Protein AF-A8U0A8-F1 (afdb_monomer)

Solvent-accessible surface area (backbone atoms only — not comparable to full-atom values): 6938 Å² total; per-residue (Å²): 118,76,73,64,64,56,64,77,67,72,63,79,86,64,68,59,62,56,52,52,51,50,52,55,51,50,50,52,53,52,53,48,51,53,50,51,55,48,51,56,51,46,62,73,70,44,52,88,91,55,36,72,62,52,47,51,54,56,51,48,49,53,53,46,56,54,45,66,60,55,67,54,43,60,64,49,25,73,74,62,34,65,68,55,39,54,52,51,51,51,59,64,47,47,61,58,54,51,51,49,56,49,47,48,69,76,54,60,78,74,77,78,76,78,72,82,129

Mean predicted aligned error: 10.79 Å

Structure (mmCIF, N/CA/C/O backbone):
data_AF-A8U0A8-F1
#
_entry.id   AF-A8U0A8-F1
#
loop_
_atom_site.group_PDB
_atom_site.id
_atom_site.type_symbol
_atom_site.label_atom_id
_atom_site.label_alt_id
_atom_site.label_comp_id
_atom_site.label_asym_id
_atom_site.label_entity_id
_atom_site.label_seq_id
_atom_site.pdbx_PDB_ins_code
_atom_site.Cartn_x
_atom_site.Cartn_y
_atom_site.Cartn_z
_atom_site.occupancy
_atom_site.B_iso_or_equiv
_atom_site.auth_seq_id
_atom_site.auth_comp_id
_atom_site.auth_asym_id
_atom_site.auth_atom_id
_atom_site.pdbx_PDB_model_num
ATOM 1 N N . MET A 1 1 ? 33.345 18.691 -24.329 1.00 50.19 1 MET A N 1
ATOM 2 C CA . MET A 1 1 ? 34.003 17.417 -23.956 1.00 50.19 1 MET A CA 1
ATOM 3 C C . MET A 1 1 ? 33.052 16.423 -23.268 1.00 50.19 1 MET A C 1
ATOM 5 O O . MET A 1 1 ? 32.983 15.300 -23.737 1.00 50.19 1 MET A O 1
ATOM 9 N N . ALA A 1 2 ? 32.236 16.800 -22.268 1.00 53.62 2 ALA A N 1
ATOM 10 C CA . ALA A 1 2 ? 31.318 15.864 -21.578 1.00 53.62 2 ALA A CA 1
ATOM 11 C C . ALA A 1 2 ? 30.180 15.259 -22.443 1.00 53.62 2 ALA A C 1
ATOM 13 O O . ALA A 1 2 ? 29.801 14.108 -22.251 1.00 53.62 2 ALA A O 1
ATOM 14 N N . LYS A 1 3 ? 29.667 15.990 -23.446 1.00 54.25 3 LYS A N 1
ATOM 15 C CA . LYS A 1 3 ? 28.593 15.496 -24.336 1.00 54.25 3 LYS A CA 1
ATOM 16 C C . LYS A 1 3 ? 29.026 14.357 -25.274 1.00 54.25 3 LYS A C 1
ATOM 18 O O . LYS A 1 3 ? 28.195 13.547 -25.664 1.00 54.25 3 LYS A O 1
ATOM 23 N N . ALA A 1 4 ? 30.315 14.267 -25.610 1.00 54.59 4 ALA A N 1
ATOM 24 C CA . ALA A 1 4 ? 30.827 13.233 -26.513 1.00 54.59 4 ALA A CA 1
ATOM 25 C C . ALA A 1 4 ? 30.944 11.861 -25.823 1.00 54.59 4 ALA A C 1
ATOM 27 O O . ALA A 1 4 ? 30.737 10.833 -26.464 1.00 54.59 4 ALA A O 1
ATOM 28 N N . TYR A 1 5 ? 31.192 11.840 -24.509 1.00 57.00 5 TYR A N 1
ATOM 29 C CA . TYR A 1 5 ? 31.341 10.601 -23.737 1.00 57.00 5 TYR A CA 1
ATOM 30 C C . TYR A 1 5 ? 30.007 9.858 -23.552 1.00 57.00 5 TYR A C 1
ATOM 32 O O . TYR A 1 5 ? 29.956 8.636 -23.645 1.00 57.00 5 TYR A O 1
ATOM 40 N N . LEU A 1 6 ? 28.908 10.603 -23.394 1.00 56.47 6 LEU A N 1
ATOM 41 C CA . LEU A 1 6 ? 27.553 10.054 -23.244 1.00 56.47 6 LEU A CA 1
ATOM 42 C C . LEU A 1 6 ? 27.000 9.433 -24.539 1.00 56.47 6 LEU A C 1
ATOM 44 O O . LEU A 1 6 ? 26.166 8.536 -24.485 1.00 56.47 6 LEU A O 1
ATOM 48 N N . SER A 1 7 ? 27.497 9.858 -25.706 1.00 53.59 7 SER A N 1
ATOM 49 C CA . SER A 1 7 ? 27.056 9.331 -27.008 1.00 53.59 7 SER A CA 1
ATOM 50 C C . SER A 1 7 ? 27.633 7.952 -27.354 1.00 53.59 7 SER A C 1
ATOM 52 O O . SER A 1 7 ? 27.040 7.213 -28.133 1.00 53.59 7 SER A O 1
ATOM 54 N N . ARG A 1 8 ? 28.765 7.568 -26.744 1.00 60.41 8 ARG A N 1
ATOM 55 C CA . ARG A 1 8 ? 29.425 6.269 -26.972 1.00 60.41 8 ARG A CA 1
ATOM 56 C C . ARG A 1 8 ? 28.797 5.123 -26.170 1.00 60.41 8 ARG A C 1
ATOM 58 O O . ARG A 1 8 ? 29.079 3.965 -26.450 1.00 60.41 8 ARG A O 1
ATOM 65 N N . PHE A 1 9 ? 27.926 5.457 -25.217 1.00 61.97 9 PHE A N 1
ATOM 66 C CA . PHE A 1 9 ? 27.193 4.519 -24.364 1.00 61.97 9 PHE A CA 1
ATOM 67 C C . PHE A 1 9 ? 25.742 4.272 -24.814 1.00 61.97 9 PHE A C 1
ATOM 69 O O . PHE A 1 9 ? 24.980 3.650 -24.082 1.00 61.97 9 PHE A O 1
ATOM 76 N N . GLY A 1 10 ? 25.345 4.743 -26.005 1.00 50.34 10 GLY A N 1
ATOM 77 C CA . GLY A 1 10 ? 24.090 4.329 -26.643 1.00 50.34 10 GLY A CA 1
ATOM 78 C C . GLY A 1 10 ? 22.808 4.606 -25.846 1.00 50.34 10 GLY A C 1
ATOM 79 O O . GLY A 1 10 ? 21.836 3.879 -26.023 1.00 50.34 10 GLY A O 1
ATOM 80 N N . LEU A 1 11 ? 22.770 5.627 -24.978 1.00 54.59 11 LEU A N 1
ATOM 81 C CA . LEU A 1 11 ? 21.531 5.995 -24.288 1.00 54.59 11 LEU A CA 1
ATOM 82 C C . LEU A 1 11 ? 20.597 6.785 -25.227 1.00 54.59 11 LEU A C 1
ATOM 84 O O . LEU A 1 11 ? 20.976 7.872 -25.673 1.00 54.59 11 LEU A O 1
ATOM 88 N N . PRO A 1 12 ? 19.357 6.323 -25.482 1.00 49.09 12 PRO A N 1
A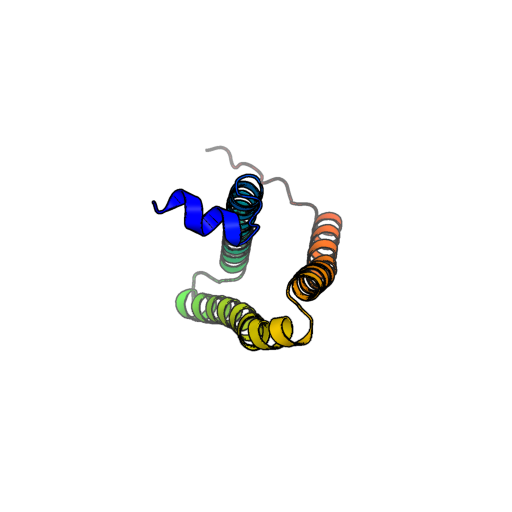TOM 89 C CA . PRO A 1 12 ? 18.312 7.177 -26.038 1.00 49.09 12 PRO A CA 1
ATOM 90 C C . PRO A 1 12 ? 17.999 8.284 -25.015 1.00 49.09 12 PRO A C 1
ATOM 92 O O . PRO A 1 12 ? 17.452 8.035 -23.941 1.00 49.09 12 PRO A O 1
ATOM 95 N N . SER A 1 13 ? 18.456 9.503 -25.312 1.00 62.59 13 SER A N 1
ATOM 96 C CA . SER A 1 13 ? 18.736 10.554 -24.322 1.00 62.59 13 SER A CA 1
ATOM 97 C C . SER A 1 13 ? 17.555 11.476 -23.962 1.00 62.59 13 SER A C 1
ATOM 99 O O . SER A 1 13 ? 17.759 12.427 -23.212 1.00 62.59 13 SER A O 1
ATOM 101 N N . ASP A 1 14 ? 16.332 11.244 -24.434 1.00 57.59 14 ASP A N 1
ATOM 102 C CA . ASP A 1 14 ? 15.224 12.204 -24.275 1.00 57.59 14 ASP A CA 1
ATOM 103 C C . ASP A 1 14 ? 13.911 11.592 -23.748 1.00 57.59 14 ASP A C 1
ATOM 105 O O . ASP A 1 14 ? 13.329 12.118 -22.799 1.00 57.59 14 ASP A O 1
ATOM 109 N N . LYS A 1 15 ? 13.458 10.450 -24.278 1.00 55.31 15 LYS A N 1
ATOM 110 C CA . LYS A 1 15 ? 12.142 9.870 -23.915 1.00 55.31 15 LYS A CA 1
ATOM 111 C C . LYS A 1 15 ? 12.104 9.210 -22.531 1.00 55.31 15 LYS A C 1
ATOM 113 O O . LYS A 1 15 ? 11.077 9.238 -21.854 1.00 55.31 15 LYS A O 1
ATOM 118 N N . SER A 1 16 ? 13.225 8.646 -22.091 1.00 64.88 16 SER A N 1
ATOM 119 C CA . SER A 1 16 ? 13.319 7.849 -20.859 1.00 64.88 16 SER A CA 1
ATOM 120 C C . SER A 1 16 ? 13.139 8.693 -19.592 1.00 64.88 16 SER A C 1
ATOM 122 O O . SER A 1 16 ? 12.522 8.245 -18.632 1.00 64.88 16 SER A O 1
ATOM 124 N N . HIS A 1 17 ? 13.615 9.941 -19.596 1.00 73.31 17 HIS A N 1
ATOM 125 C CA . HIS A 1 17 ? 13.516 10.832 -18.436 1.00 73.31 17 HIS A CA 1
ATOM 126 C C . HIS A 1 17 ? 12.076 11.296 -18.194 1.00 73.31 17 HIS A C 1
ATOM 128 O O . HIS A 1 17 ? 11.613 11.284 -17.056 1.00 73.31 17 HIS A O 1
ATOM 134 N N . GLY A 1 18 ? 11.347 11.643 -19.261 1.00 84.88 18 GLY A N 1
ATOM 135 C CA . GLY A 1 18 ? 9.938 12.033 -19.162 1.00 84.88 18 GLY A CA 1
ATOM 136 C C . GLY A 1 18 ? 9.057 10.897 -18.639 1.00 84.88 18 GLY A C 1
ATOM 137 O O . GLY A 1 18 ? 8.246 11.114 -17.742 1.00 84.88 18 GLY A O 1
ATOM 138 N N . MET A 1 19 ? 9.274 9.673 -19.129 1.00 83.88 19 MET A N 1
ATOM 139 C CA . MET A 1 19 ? 8.548 8.492 -18.651 1.00 83.88 19 MET A CA 1
ATOM 140 C C . MET A 1 19 ? 8.818 8.204 -17.172 1.00 83.88 19 MET A C 1
ATOM 142 O O . MET A 1 19 ? 7.878 7.955 -16.429 1.00 83.88 19 MET A O 1
ATOM 146 N N . LEU A 1 20 ? 10.071 8.297 -16.716 1.00 84.88 20 LEU A N 1
ATOM 147 C CA . LEU A 1 20 ? 10.404 8.112 -15.300 1.00 84.88 20 LEU A CA 1
ATOM 148 C C . LEU A 1 20 ? 9.750 9.173 -14.405 1.00 84.88 20 LEU A C 1
ATOM 150 O O . LEU A 1 20 ? 9.209 8.829 -13.356 1.00 84.88 20 LEU A O 1
ATOM 154 N N . ILE A 1 21 ? 9.755 10.444 -14.828 1.00 90.31 21 ILE A N 1
ATOM 155 C CA . ILE A 1 21 ? 9.103 11.539 -14.092 1.00 90.31 21 ILE A CA 1
ATOM 156 C C . ILE A 1 21 ? 7.606 11.269 -13.946 1.00 90.31 21 ILE A C 1
ATOM 158 O O . ILE A 1 21 ? 7.073 11.374 -12.843 1.00 90.31 21 ILE A O 1
ATOM 162 N N . VAL A 1 22 ? 6.932 10.899 -15.038 1.00 92.25 22 VAL A N 1
ATOM 163 C CA . VAL A 1 22 ? 5.497 10.593 -15.011 1.00 92.25 22 VAL A CA 1
ATOM 164 C C . VAL A 1 22 ? 5.221 9.387 -14.120 1.00 92.25 22 VAL A C 1
ATOM 166 O O . VAL A 1 22 ? 4.347 9.473 -13.264 1.00 92.25 22 VAL A O 1
ATOM 169 N N . THR A 1 23 ? 5.983 8.299 -14.251 1.00 90.06 23 THR A N 1
ATOM 170 C CA . THR A 1 23 ? 5.810 7.095 -13.424 1.00 90.06 23 THR A CA 1
ATOM 171 C C . THR A 1 23 ? 5.957 7.406 -11.937 1.00 90.06 23 THR A C 1
ATOM 173 O O . THR A 1 23 ? 5.085 7.051 -11.150 1.00 90.06 23 THR A O 1
ATOM 176 N N . ILE A 1 24 ? 7.014 8.122 -11.541 1.00 89.75 24 ILE A N 1
ATOM 177 C CA . ILE A 1 24 ? 7.233 8.509 -10.140 1.00 89.75 24 ILE A CA 1
ATOM 178 C C . ILE A 1 24 ? 6.140 9.475 -9.665 1.00 89.75 24 ILE A C 1
ATOM 180 O O . ILE A 1 24 ? 5.676 9.371 -8.530 1.00 89.75 24 ILE A O 1
ATOM 184 N N . GLY A 1 25 ? 5.711 10.409 -10.517 1.00 95.19 25 GLY A N 1
ATOM 185 C CA . GLY A 1 25 ? 4.623 11.333 -10.208 1.00 95.19 25 GLY A CA 1
ATOM 186 C C . GLY A 1 25 ? 3.306 10.605 -9.940 1.00 95.19 25 GLY A C 1
ATOM 187 O O . GLY A 1 25 ? 2.652 10.869 -8.932 1.00 95.19 25 GLY A O 1
ATOM 188 N N . VAL A 1 26 ? 2.952 9.647 -10.801 1.00 94.94 26 VAL A N 1
ATOM 189 C CA . VAL A 1 26 ? 1.765 8.799 -10.639 1.00 94.94 26 VAL A CA 1
ATOM 190 C C . VAL A 1 26 ? 1.872 7.964 -9.366 1.00 94.94 26 VAL A C 1
ATOM 192 O O . VAL A 1 26 ? 0.932 7.979 -8.582 1.00 94.94 26 VAL A O 1
ATOM 195 N N . GLU A 1 27 ? 3.012 7.318 -9.113 1.00 91.44 27 GLU A N 1
ATOM 196 C CA . GLU A 1 27 ? 3.246 6.501 -7.912 1.00 91.44 27 GLU A CA 1
ATOM 197 C C . GLU A 1 27 ? 3.079 7.307 -6.613 1.00 91.44 27 GLU A C 1
ATOM 199 O O . GLU A 1 27 ? 2.441 6.857 -5.663 1.00 91.44 27 GLU A O 1
ATOM 204 N N . ASN A 1 28 ? 3.603 8.536 -6.558 1.00 95.38 28 ASN A N 1
ATOM 205 C CA . ASN A 1 28 ? 3.434 9.393 -5.381 1.00 95.38 28 ASN A CA 1
ATOM 206 C C . ASN A 1 28 ? 1.983 9.865 -5.219 1.00 95.38 28 ASN A C 1
ATOM 208 O O . ASN A 1 28 ? 1.477 9.923 -4.097 1.00 95.38 28 ASN A O 1
ATOM 212 N N . ALA A 1 29 ? 1.300 10.181 -6.322 1.00 96.56 29 ALA A N 1
ATOM 213 C CA . ALA A 1 29 ? -0.099 10.591 -6.288 1.00 96.56 29 ALA A CA 1
ATOM 214 C C . ALA A 1 29 ? -1.015 9.447 -5.818 1.00 96.56 29 ALA A C 1
ATOM 216 O O . ALA A 1 29 ? -1.836 9.640 -4.918 1.00 96.56 29 ALA A O 1
ATOM 217 N N . THR A 1 30 ? -0.861 8.246 -6.379 1.00 93.00 30 THR A N 1
ATOM 218 C CA . THR A 1 30 ? -1.632 7.056 -5.986 1.00 93.00 30 THR A CA 1
ATOM 219 C C . THR A 1 30 ? -1.264 6.584 -4.582 1.00 93.00 30 THR A C 1
ATOM 221 O O . THR A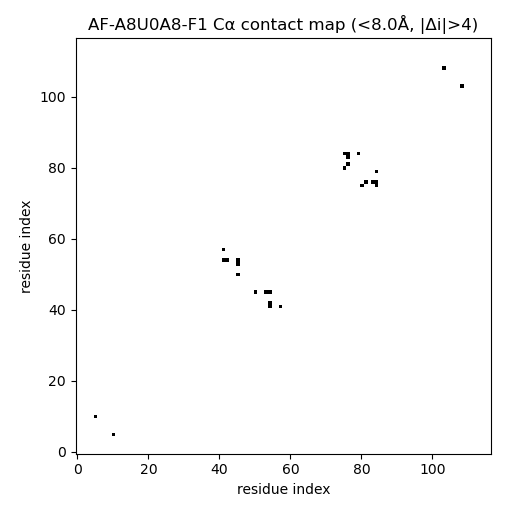 1 30 ? -2.162 6.282 -3.795 1.00 93.00 30 THR A O 1
ATOM 224 N N . GLY A 1 31 ? 0.020 6.606 -4.216 1.00 91.31 31 GLY A N 1
ATOM 225 C CA . GLY A 1 31 ? 0.490 6.299 -2.864 1.00 91.31 31 GLY A CA 1
ATOM 226 C C . GLY A 1 31 ? -0.067 7.259 -1.807 1.00 91.31 31 GLY A C 1
ATOM 227 O O . GLY A 1 31 ? -0.489 6.830 -0.726 1.00 91.31 31 GLY A O 1
ATOM 228 N N . GLY A 1 32 ? -0.147 8.554 -2.131 1.00 91.94 32 GLY A N 1
ATOM 229 C CA . GLY A 1 32 ? -0.794 9.566 -1.297 1.00 91.94 32 GLY A CA 1
ATOM 230 C C . GLY A 1 32 ? -2.297 9.323 -1.143 1.00 91.94 32 GLY A C 1
ATOM 231 O O . GLY A 1 32 ? -2.801 9.294 -0.019 1.00 91.94 32 GLY A O 1
ATOM 232 N N . MET A 1 33 ? -3.008 9.066 -2.248 1.00 93.12 33 MET A N 1
ATOM 233 C CA . MET A 1 33 ? -4.441 8.736 -2.227 1.00 93.12 33 MET A CA 1
ATOM 234 C C . MET A 1 33 ? -4.741 7.484 -1.394 1.00 93.12 33 MET A C 1
ATOM 236 O O . MET A 1 33 ? -5.665 7.502 -0.582 1.00 93.12 33 MET A O 1
ATOM 240 N N . GLY A 1 34 ? -3.943 6.421 -1.538 1.00 90.69 34 GLY A N 1
ATOM 241 C CA . GLY A 1 34 ? -4.092 5.196 -0.750 1.00 90.69 34 GLY A CA 1
ATOM 242 C C . GLY A 1 34 ? -3.913 5.443 0.749 1.00 90.69 34 GLY A C 1
ATOM 243 O O . GLY A 1 34 ? -4.708 4.968 1.559 1.00 90.69 34 GLY A O 1
ATOM 244 N N . THR A 1 35 ? -2.924 6.260 1.118 1.00 90.12 35 THR A N 1
ATOM 245 C CA . THR A 1 35 ? -2.686 6.652 2.515 1.00 90.12 35 THR A CA 1
ATOM 246 C C . THR A 1 35 ? -3.855 7.464 3.076 1.00 90.12 35 THR A C 1
ATOM 248 O O . THR A 1 35 ? -4.338 7.168 4.167 1.00 90.12 35 THR A O 1
ATOM 251 N N . ALA A 1 36 ? -4.362 8.447 2.327 1.00 91.38 36 ALA A N 1
ATOM 252 C CA . ALA A 1 36 ? -5.499 9.265 2.746 1.00 91.38 36 ALA A CA 1
ATOM 253 C C . ALA A 1 36 ? -6.782 8.433 2.926 1.00 91.38 36 ALA A C 1
ATOM 255 O O . ALA A 1 36 ? -7.463 8.559 3.945 1.00 91.38 36 ALA A O 1
ATOM 256 N N . ALA A 1 37 ? -7.084 7.542 1.976 1.00 89.12 37 ALA A N 1
ATOM 257 C CA . ALA A 1 37 ? -8.223 6.630 2.065 1.00 89.12 37 ALA A CA 1
ATOM 258 C C . ALA A 1 37 ? -8.115 5.702 3.286 1.00 89.12 37 ALA A C 1
ATOM 260 O O . ALA A 1 37 ? -9.100 5.483 3.993 1.00 89.12 37 ALA A O 1
ATOM 261 N N . PHE A 1 38 ? -6.911 5.201 3.571 1.00 85.88 38 PHE A N 1
ATOM 262 C CA . PHE A 1 38 ? -6.666 4.359 4.734 1.00 85.88 38 PHE A CA 1
ATOM 263 C C . PHE A 1 38 ? -6.828 5.126 6.051 1.00 85.88 38 PHE A C 1
ATOM 265 O O . PHE A 1 38 ? -7.521 4.648 6.944 1.00 85.88 38 PHE A O 1
ATOM 272 N N . ILE A 1 39 ? -6.275 6.338 6.168 1.00 86.50 39 ILE A N 1
ATOM 273 C CA . ILE A 1 39 ? -6.460 7.186 7.358 1.00 86.50 39 ILE A CA 1
ATOM 274 C C . ILE A 1 39 ? -7.948 7.486 7.579 1.00 86.50 39 ILE A C 1
ATOM 276 O O . ILE A 1 39 ? -8.430 7.365 8.702 1.00 86.50 39 ILE A O 1
ATOM 280 N N . ALA A 1 40 ? -8.705 7.805 6.525 1.00 87.44 40 ALA A N 1
ATOM 28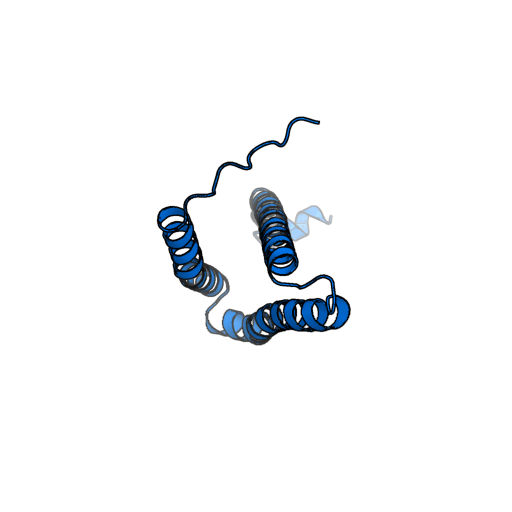1 C CA . ALA A 1 40 ? -10.151 8.010 6.626 1.00 87.44 40 ALA A CA 1
ATOM 282 C C . ALA A 1 40 ? -10.889 6.749 7.119 1.00 87.44 40 ALA A C 1
ATOM 284 O O . ALA A 1 40 ? -11.806 6.842 7.938 1.00 87.44 40 ALA A O 1
ATOM 285 N N . TYR A 1 41 ? -10.466 5.566 6.664 1.00 84.69 41 TYR A N 1
ATOM 286 C CA . TYR A 1 41 ? -10.982 4.286 7.149 1.00 84.69 41 TYR A CA 1
ATOM 287 C C . TYR A 1 41 ? -10.642 4.044 8.627 1.00 84.69 41 TYR A C 1
ATOM 289 O O . TYR A 1 41 ?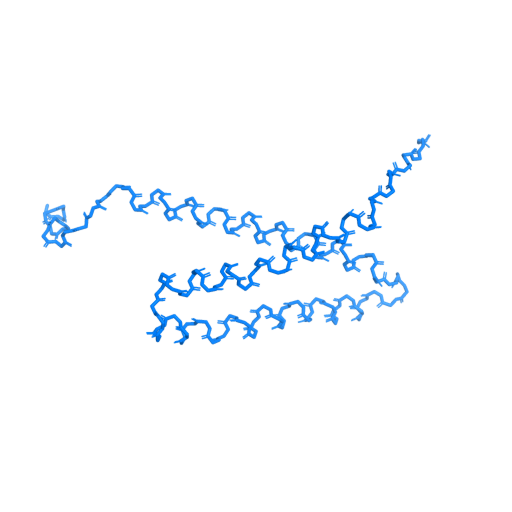 -11.522 3.658 9.398 1.00 84.69 41 TYR A O 1
ATOM 297 N N . LEU A 1 42 ? -9.407 4.338 9.050 1.00 83.44 42 LEU A N 1
ATOM 298 C CA . LEU A 1 42 ? -8.995 4.238 10.451 1.00 83.44 42 LEU A CA 1
ATOM 299 C C . LEU A 1 42 ? -9.803 5.167 11.352 1.00 83.44 42 LEU A C 1
ATOM 301 O O . LEU A 1 42 ? -10.316 4.711 12.370 1.00 83.44 42 LEU A O 1
ATOM 305 N N . SER A 1 43 ? -9.984 6.428 10.951 1.00 82.62 43 SER A N 1
ATOM 306 C CA . SER A 1 43 ? -10.790 7.407 11.689 1.00 82.62 43 SER A CA 1
ATOM 307 C C . SER A 1 43 ? -12.220 6.921 11.930 1.00 82.62 43 SER A C 1
ATOM 309 O O . SER A 1 43 ? -12.811 7.232 12.960 1.00 82.62 43 SER A O 1
ATOM 311 N N . ARG A 1 44 ? -12.776 6.128 11.004 1.00 79.94 44 ARG A N 1
ATOM 312 C CA . ARG A 1 44 ? -14.107 5.525 11.147 1.00 79.94 44 ARG A CA 1
ATOM 313 C C . ARG A 1 44 ? -14.132 4.327 12.107 1.00 79.94 44 ARG A C 1
ATOM 315 O O . ARG A 1 44 ? -15.185 4.034 12.667 1.00 79.94 44 ARG A O 1
ATOM 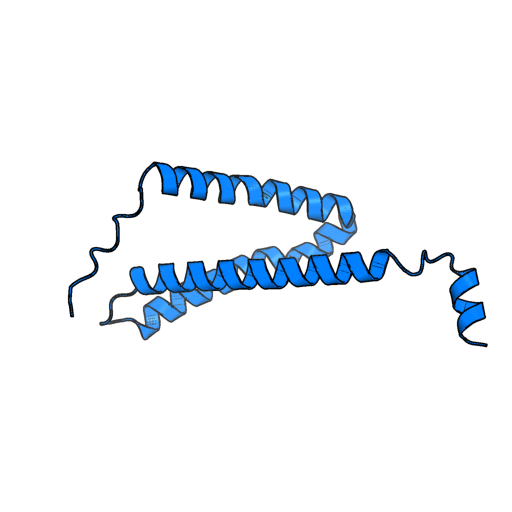322 N N . LEU A 1 45 ? -13.012 3.627 12.277 1.00 76.88 45 LEU A N 1
ATOM 323 C CA . LEU A 1 45 ? -12.880 2.449 13.143 1.00 76.88 45 LEU A CA 1
ATOM 324 C C . LEU A 1 45 ? -12.453 2.786 14.576 1.00 76.88 45 LEU A C 1
ATOM 326 O O . LEU A 1 45 ? -12.762 2.030 15.495 1.00 76.88 45 LEU A O 1
ATOM 330 N N . THR A 1 46 ? -11.733 3.888 14.783 1.00 77.12 46 THR A N 1
ATOM 331 C CA . THR A 1 46 ? -11.254 4.285 16.110 1.00 77.12 46 THR A CA 1
ATOM 332 C C . THR A 1 46 ? -12.355 4.945 16.934 1.00 77.12 46 THR A C 1
ATOM 334 O O . THR A 1 46 ? -12.950 5.934 16.512 1.00 77.12 46 THR A O 1
ATOM 337 N N . ASN A 1 47 ? -12.591 4.439 18.147 1.00 68.25 47 ASN A N 1
ATOM 338 C CA . ASN A 1 47 ? -13.497 5.069 19.108 1.00 68.25 47 ASN A CA 1
ATOM 339 C C . ASN A 1 47 ? -12.769 6.205 19.842 1.00 68.25 47 ASN A C 1
ATOM 341 O O . ASN A 1 47 ? -11.681 5.982 20.375 1.00 68.25 47 ASN A O 1
ATOM 345 N N . VAL A 1 48 ? -13.398 7.388 19.913 1.00 61.31 48 VAL A N 1
ATOM 346 C CA . VAL A 1 48 ? -12.872 8.634 20.511 1.00 61.31 48 VAL A CA 1
ATOM 347 C C . VAL A 1 48 ? -12.308 8.428 21.933 1.00 61.31 48 VAL A C 1
ATOM 349 O O . VAL A 1 48 ? -11.364 9.110 22.320 1.00 61.31 48 VAL A O 1
ATOM 352 N N . ALA A 1 49 ? -12.817 7.438 22.678 1.00 62.69 49 ALA A N 1
ATOM 353 C CA . ALA A 1 49 ? -12.407 7.130 24.052 1.00 62.69 49 ALA A CA 1
ATOM 354 C C . ALA A 1 49 ? -11.044 6.407 24.210 1.00 62.69 49 ALA A C 1
ATOM 356 O O . ALA A 1 49 ? -10.428 6.533 25.263 1.00 62.69 49 ALA A O 1
ATOM 357 N N . PHE A 1 50 ? -10.550 5.673 23.198 1.00 63.38 50 PHE A N 1
ATOM 358 C CA . PHE A 1 50 ? -9.264 4.930 23.236 1.00 63.38 50 PHE A CA 1
ATOM 359 C C . PHE A 1 50 ? -8.411 5.157 21.970 1.00 63.38 50 PHE A C 1
ATOM 361 O O . PHE A 1 50 ? -7.632 4.298 21.543 1.00 63.38 50 PHE A O 1
ATOM 368 N N . THR A 1 51 ? -8.569 6.324 21.346 1.00 65.19 51 THR A N 1
ATOM 369 C CA . THR A 1 51 ? -8.016 6.668 20.024 1.00 65.19 51 THR A CA 1
ATOM 370 C C . THR A 1 51 ? -6.513 6.499 19.910 1.00 65.19 51 THR A C 1
ATOM 372 O O . THR A 1 51 ? -6.050 5.994 18.892 1.00 65.19 51 THR A O 1
ATOM 375 N N . ALA A 1 52 ? -5.749 6.878 20.935 1.00 72.31 52 ALA A N 1
ATOM 376 C CA . ALA A 1 52 ? -4.291 6.876 20.867 1.00 72.31 52 ALA A CA 1
ATOM 377 C C . ALA A 1 52 ? -3.716 5.472 20.604 1.00 72.31 52 ALA A C 1
ATOM 379 O O . ALA A 1 52 ? -2.929 5.285 19.679 1.00 72.31 52 ALA A O 1
ATOM 380 N N . THR A 1 53 ? -4.145 4.464 21.367 1.00 82.94 53 THR A N 1
ATOM 381 C CA . THR A 1 53 ? -3.621 3.096 21.241 1.00 82.94 53 THR A CA 1
ATOM 382 C C . THR A 1 53 ? -4.177 2.383 20.009 1.00 82.94 53 THR A C 1
ATOM 384 O O . THR A 1 53 ? -3.431 1.711 19.302 1.00 82.94 53 THR A O 1
ATOM 387 N N . GLN A 1 54 ? -5.472 2.547 19.711 1.00 80.38 54 GLN A N 1
ATOM 388 C CA . GLN A 1 54 ? -6.098 1.899 18.552 1.00 80.38 54 GLN A CA 1
ATOM 389 C C . GLN A 1 54 ? -5.558 2.450 17.231 1.00 80.38 54 GLN A C 1
ATOM 391 O O . GLN A 1 54 ? -5.219 1.677 16.337 1.00 80.38 54 GLN A O 1
ATOM 396 N N . TYR A 1 55 ? -5.413 3.772 17.118 1.00 82.25 55 TYR A N 1
ATOM 397 C CA . TYR A 1 55 ? -4.823 4.386 15.933 1.00 82.25 55 TYR A CA 1
ATOM 398 C C . TYR A 1 55 ? -3.352 3.983 15.767 1.00 82.25 55 TYR A C 1
ATOM 400 O O . TYR A 1 55 ? -2.936 3.645 14.661 1.00 82.25 55 TYR A O 1
ATOM 408 N N . ALA A 1 56 ? -2.578 3.938 16.860 1.00 84.94 56 ALA A N 1
ATOM 409 C CA . ALA A 1 56 ? -1.186 3.489 16.828 1.00 84.94 56 ALA A CA 1
ATOM 410 C C . ALA A 1 56 ? -1.048 2.034 16.354 1.00 84.94 56 ALA A C 1
ATOM 412 O O . ALA A 1 56 ? -0.202 1.757 15.505 1.00 84.94 56 ALA A O 1
ATOM 413 N N . LEU A 1 57 ? -1.888 1.114 16.842 1.00 87.50 57 LEU A N 1
ATOM 414 C CA . LEU A 1 57 ? -1.892 -0.286 16.398 1.00 87.50 57 LEU A CA 1
ATOM 415 C C . LEU A 1 57 ? -2.270 -0.418 14.918 1.00 87.50 57 LEU A C 1
ATOM 417 O O . LEU A 1 57 ? -1.582 -1.104 14.163 1.00 87.50 57 LEU A O 1
ATOM 421 N N . LEU A 1 58 ? -3.328 0.269 14.486 1.00 86.00 58 LEU A N 1
ATOM 422 C CA . LEU A 1 58 ? -3.810 0.203 13.106 1.00 86.00 58 LEU A CA 1
ATOM 423 C C . LEU A 1 58 ? -2.830 0.849 12.111 1.00 86.00 58 LEU A C 1
ATOM 425 O O . LEU A 1 58 ? -2.591 0.307 11.032 1.00 86.00 58 LEU A O 1
ATOM 429 N N . SER A 1 59 ? -2.212 1.969 12.488 1.00 86.38 59 SER A N 1
ATOM 430 C CA . SER A 1 59 ? -1.151 2.621 11.711 1.00 86.38 59 SER A CA 1
ATOM 431 C C . SER A 1 59 ? 0.116 1.760 11.657 1.00 86.38 59 SER A C 1
ATOM 433 O O . SER A 1 59 ? 0.700 1.574 10.588 1.00 86.38 59 SER A O 1
ATOM 435 N N . SER A 1 60 ? 0.497 1.132 12.777 1.00 89.56 60 SER A N 1
ATOM 436 C CA . SER A 1 60 ? 1.624 0.188 12.806 1.00 89.56 60 SER A CA 1
ATOM 437 C C . SER A 1 60 ? 1.386 -0.997 11.872 1.00 89.56 60 SER A C 1
ATOM 439 O O . SER A 1 60 ? 2.307 -1.419 11.178 1.00 89.56 60 SER A O 1
ATOM 441 N N . PHE A 1 61 ? 0.151 -1.499 11.791 1.00 89.56 61 PHE A N 1
ATOM 442 C CA . PHE A 1 61 ? -0.211 -2.582 10.877 1.00 89.56 61 PHE A CA 1
ATOM 443 C C . PHE A 1 61 ? -0.078 -2.184 9.397 1.00 89.56 61 PHE A C 1
ATOM 445 O O . PHE A 1 61 ? 0.406 -2.976 8.588 1.00 89.56 61 PHE A O 1
ATOM 452 N N . MET A 1 62 ? -0.434 -0.946 9.037 1.00 88.75 62 MET A N 1
ATOM 453 C CA . MET A 1 62 ? -0.222 -0.414 7.683 1.00 88.75 62 MET A CA 1
ATOM 454 C C . MET A 1 62 ? 1.260 -0.403 7.309 1.00 88.75 62 MET A C 1
ATOM 456 O O . MET A 1 62 ? 1.645 -0.899 6.247 1.00 88.75 62 MET A O 1
ATOM 460 N N . VAL A 1 63 ? 2.092 0.162 8.189 1.00 90.62 63 VAL A N 1
ATOM 461 C CA . VAL A 1 63 ? 3.542 0.231 7.975 1.00 90.62 63 VAL A CA 1
ATOM 462 C C . VAL A 1 63 ? 4.129 -1.175 7.914 1.00 90.62 63 VAL A C 1
ATOM 464 O O . VAL A 1 63 ? 4.950 -1.447 7.042 1.00 90.62 63 VAL A O 1
ATOM 467 N N . PHE A 1 64 ? 3.670 -2.085 8.773 1.00 93.00 64 PHE A N 1
ATOM 468 C CA . PHE A 1 64 ? 4.082 -3.483 8.775 1.00 93.00 64 PHE A CA 1
ATOM 469 C C . PHE A 1 64 ? 3.806 -4.166 7.432 1.00 93.00 64 PHE A C 1
ATOM 471 O O . PHE A 1 64 ? 4.739 -4.680 6.820 1.00 93.00 64 PHE A O 1
ATOM 478 N N . GLY A 1 65 ? 2.570 -4.106 6.923 1.00 89.25 65 GLY A N 1
ATOM 479 C CA . GLY A 1 65 ? 2.218 -4.708 5.633 1.00 89.25 65 GLY A CA 1
ATOM 480 C C . GLY A 1 65 ? 3.058 -4.152 4.481 1.00 89.25 65 GLY A C 1
ATOM 481 O O . GLY A 1 65 ? 3.633 -4.913 3.705 1.00 89.25 65 GLY A O 1
ATOM 482 N N . ARG A 1 66 ? 3.213 -2.822 4.415 1.00 87.75 66 ARG A N 1
ATOM 483 C CA . ARG A 1 66 ? 4.064 -2.170 3.409 1.00 87.75 66 ARG A CA 1
ATOM 484 C C . ARG A 1 66 ? 5.520 -2.624 3.508 1.00 87.75 66 ARG A C 1
ATOM 486 O O . ARG A 1 66 ? 6.147 -2.887 2.488 1.00 87.75 66 ARG A O 1
ATOM 493 N N . THR A 1 67 ? 6.059 -2.697 4.720 1.00 91.88 67 THR A N 1
ATOM 494 C CA . THR A 1 67 ? 7.476 -3.004 4.954 1.00 91.88 67 TH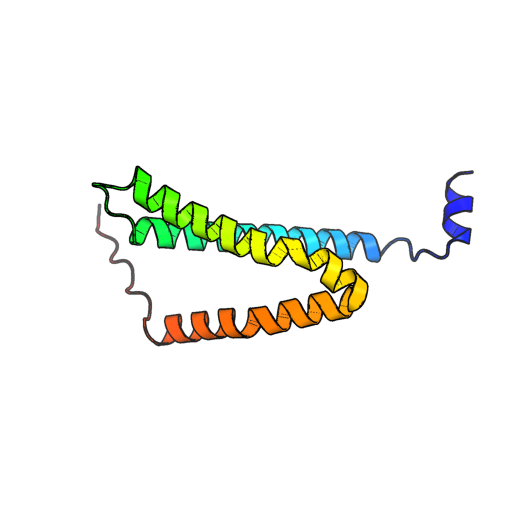R A CA 1
ATOM 495 C C . THR A 1 67 ? 7.777 -4.456 4.627 1.00 91.88 67 THR A C 1
ATOM 497 O O . THR A 1 67 ? 8.722 -4.722 3.899 1.00 91.88 67 THR A O 1
ATOM 500 N N . VAL A 1 68 ? 6.935 -5.387 5.080 1.00 93.50 68 VAL A N 1
ATOM 501 C CA . VAL A 1 68 ? 7.096 -6.822 4.807 1.00 93.50 68 VAL A CA 1
ATOM 502 C C . VAL A 1 68 ? 7.067 -7.116 3.309 1.00 93.50 68 VAL A C 1
ATOM 504 O O . VAL A 1 68 ? 7.833 -7.955 2.850 1.00 93.50 68 VAL A O 1
ATOM 507 N N . LEU A 1 69 ? 6.232 -6.415 2.537 1.00 89.19 69 LEU A N 1
ATOM 508 C CA . LEU A 1 69 ? 6.187 -6.563 1.080 1.00 89.19 69 LEU A CA 1
ATOM 509 C C . LEU A 1 69 ? 7.373 -5.883 0.375 1.00 89.19 69 LEU A C 1
ATOM 511 O O . LEU A 1 69 ? 7.859 -6.396 -0.631 1.00 89.19 69 LEU A O 1
ATOM 515 N N . ALA A 1 70 ? 7.863 -4.757 0.903 1.00 89.50 70 ALA A N 1
ATOM 516 C CA . ALA A 1 70 ? 8.990 -4.015 0.333 1.00 89.50 70 ALA A CA 1
ATOM 517 C C . ALA A 1 70 ? 10.366 -4.620 0.671 1.00 89.50 70 ALA A C 1
ATOM 519 O O . ALA A 1 70 ? 11.313 -4.464 -0.090 1.00 89.50 70 ALA A O 1
ATOM 520 N N . SER A 1 71 ? 10.520 -5.312 1.802 1.00 91.62 71 SER A N 1
ATOM 521 C CA . SER A 1 71 ? 11.808 -5.894 2.202 1.00 91.62 71 SER A CA 1
ATOM 522 C C . SER A 1 71 ? 12.356 -6.935 1.207 1.00 91.62 71 SER A C 1
ATOM 524 O O . SER A 1 71 ? 13.520 -6.815 0.828 1.00 91.62 71 SER A O 1
ATOM 526 N N . PRO A 1 72 ? 11.578 -7.934 0.738 1.00 90.44 72 PRO A N 1
ATOM 527 C CA . PRO A 1 72 ? 12.070 -8.926 -0.217 1.00 90.44 72 PRO A CA 1
ATOM 528 C C . PRO A 1 72 ? 11.983 -8.464 -1.679 1.00 90.44 72 PRO A C 1
ATOM 530 O O . PRO A 1 72 ? 12.465 -9.175 -2.559 1.00 90.44 72 PRO A O 1
ATOM 533 N N . SER A 1 73 ? 11.378 -7.306 -1.974 1.00 88.06 73 SER A N 1
ATOM 534 C CA . SER A 1 73 ? 11.097 -6.905 -3.357 1.00 88.06 73 SER A CA 1
ATOM 535 C C . SER A 1 73 ? 12.359 -6.668 -4.188 1.00 88.06 73 SER A C 1
ATOM 537 O O . SER A 1 73 ? 12.348 -6.947 -5.380 1.00 88.06 73 SER A O 1
ATOM 539 N N . GLY A 1 74 ? 13.453 -6.202 -3.571 1.00 87.56 74 GLY A N 1
ATOM 540 C CA . GLY A 1 74 ? 14.744 -6.034 -4.251 1.00 87.56 74 GLY A CA 1
ATOM 541 C C . GLY A 1 74 ? 15.359 -7.371 -4.666 1.00 87.56 74 GLY A C 1
ATOM 542 O O . GLY A 1 74 ? 15.668 -7.572 -5.834 1.00 87.56 74 GLY A O 1
ATOM 543 N N . TRP A 1 75 ? 15.419 -8.328 -3.735 1.00 90.88 75 TRP A N 1
ATOM 544 C CA . TRP A 1 75 ? 15.877 -9.688 -4.034 1.00 90.88 75 TRP A CA 1
ATOM 545 C C . TRP A 1 75 ? 15.002 -10.360 -5.103 1.00 90.88 75 TRP A C 1
ATOM 547 O O . TRP A 1 75 ? 15.520 -11.013 -6.007 1.00 90.88 75 TRP A O 1
ATOM 557 N N . ALA A 1 76 ? 13.680 -10.166 -5.040 1.00 87.69 76 ALA A N 1
ATOM 558 C CA . ALA A 1 76 ? 12.755 -10.690 -6.041 1.00 87.69 76 ALA A CA 1
ATOM 559 C C . ALA A 1 76 ? 12.977 -10.058 -7.428 1.00 87.69 76 ALA A C 1
ATOM 561 O O . ALA A 1 76 ? 12.987 -10.778 -8.425 1.00 87.69 76 ALA A O 1
ATOM 562 N N . ALA A 1 77 ? 13.194 -8.741 -7.501 1.00 89.69 77 ALA A N 1
ATOM 563 C CA . ALA A 1 77 ? 13.489 -8.044 -8.751 1.00 89.69 77 ALA A CA 1
ATOM 564 C C . ALA A 1 77 ? 14.833 -8.477 -9.361 1.00 89.69 77 ALA A C 1
ATOM 566 O O . ALA A 1 77 ? 14.926 -8.599 -10.582 1.00 89.69 77 ALA A O 1
ATOM 567 N N . ASP A 1 78 ? 15.835 -8.782 -8.533 1.00 90.12 78 ASP A N 1
ATOM 568 C CA . ASP A 1 78 ? 17.135 -9.282 -8.995 1.00 90.12 78 ASP A CA 1
ATOM 569 C C . ASP A 1 78 ? 17.039 -10.680 -9.634 1.00 90.12 78 ASP A C 1
ATOM 571 O O . ASP A 1 78 ? 17.772 -10.973 -10.577 1.00 90.12 78 ASP A O 1
ATOM 575 N N . HIS A 1 79 ? 16.122 -11.539 -9.164 1.00 88.88 79 HIS A N 1
ATOM 576 C CA . HIS A 1 79 ? 15.945 -12.902 -9.693 1.00 88.88 79 HIS A CA 1
ATOM 577 C C . HIS A 1 79 ? 14.955 -12.984 -10.865 1.00 88.88 79 HIS A C 1
ATOM 579 O O . HIS A 1 79 ? 15.145 -13.798 -11.766 1.00 88.88 79 HIS A O 1
ATOM 585 N N . LEU A 1 80 ? 13.893 -12.171 -10.855 1.00 85.69 80 LEU A N 1
ATOM 586 C CA . LEU A 1 80 ? 12.831 -12.177 -11.875 1.00 85.69 80 LEU A CA 1
ATOM 587 C C . LEU A 1 80 ? 13.104 -11.194 -13.025 1.00 85.69 80 LEU A C 1
ATOM 589 O O . LEU A 1 80 ? 12.557 -11.346 -14.114 1.00 85.69 80 LEU A O 1
ATOM 593 N N . GLY A 1 81 ? 13.941 -10.183 -12.787 1.00 87.38 81 GLY A N 1
ATOM 594 C CA . GLY A 1 81 ? 14.090 -9.022 -13.655 1.00 87.38 81 GLY A CA 1
ATOM 595 C C . GLY A 1 81 ? 13.053 -7.932 -13.354 1.00 87.38 81 GLY A C 1
ATOM 596 O O . GLY A 1 81 ? 11.914 -8.194 -12.966 1.00 87.38 81 GLY A O 1
ATOM 597 N N . TRP A 1 82 ? 13.446 -6.671 -13.565 1.00 83.19 82 TRP A N 1
ATOM 598 C CA . TRP A 1 82 ? 12.633 -5.499 -13.216 1.00 83.19 82 TRP A CA 1
ATOM 599 C C . TRP A 1 82 ? 11.274 -5.446 -13.923 1.00 83.19 82 TRP A C 1
ATOM 601 O O . TRP A 1 82 ? 10.280 -5.079 -13.304 1.00 83.19 82 TRP A O 1
ATOM 611 N N . VAL A 1 83 ? 11.212 -5.818 -15.205 1.00 87.94 83 VAL A N 1
ATOM 612 C CA . VAL A 1 83 ? 9.964 -5.766 -15.986 1.00 87.94 83 VAL A CA 1
ATOM 613 C C . VAL A 1 83 ? 8.948 -6.779 -15.454 1.00 87.94 83 VAL A C 1
ATOM 615 O O . VAL A 1 83 ? 7.823 -6.401 -15.125 1.00 87.94 83 VAL A O 1
ATOM 618 N N . GLU A 1 84 ? 9.362 -8.036 -15.293 1.00 89.19 84 GLU A N 1
ATOM 619 C CA . GLU A 1 84 ? 8.506 -9.109 -14.776 1.00 89.19 84 GLU A CA 1
ATOM 620 C C . GLU A 1 84 ? 8.060 -8.834 -13.336 1.00 89.19 84 GLU A C 1
ATOM 622 O O . GLU A 1 84 ? 6.906 -9.077 -12.990 1.00 89.19 84 GLU A O 1
ATOM 627 N N . PHE A 1 85 ? 8.928 -8.243 -12.506 1.00 89.06 85 PHE A N 1
ATOM 628 C CA . PHE A 1 85 ? 8.573 -7.827 -11.150 1.00 89.06 85 PHE A CA 1
ATOM 629 C C . PHE A 1 85 ? 7.421 -6.806 -11.132 1.00 89.06 85 PHE A C 1
ATOM 631 O O . PHE A 1 85 ? 6.456 -6.974 -10.382 1.00 89.06 85 PHE A O 1
ATOM 638 N N . PHE A 1 86 ? 7.477 -5.764 -11.970 1.00 88.50 86 PHE A N 1
ATOM 639 C CA . PHE A 1 86 ? 6.406 -4.762 -12.038 1.00 88.50 86 PHE A CA 1
ATOM 640 C C . PHE A 1 86 ? 5.103 -5.329 -12.616 1.00 88.50 86 PHE A C 1
ATOM 642 O O . PHE A 1 86 ? 4.021 -4.970 -12.141 1.00 88.50 86 PHE A O 1
ATOM 649 N N . ILE A 1 87 ? 5.182 -6.245 -13.587 1.00 92.31 87 ILE A N 1
ATOM 650 C CA . ILE A 1 87 ? 4.004 -6.954 -14.111 1.00 92.31 87 ILE A CA 1
ATOM 651 C C . ILE A 1 87 ? 3.381 -7.819 -13.011 1.00 92.31 87 ILE A C 1
ATOM 653 O O . ILE A 1 87 ? 2.185 -7.701 -12.746 1.00 92.31 87 ILE A O 1
ATOM 657 N N . ALA A 1 88 ? 4.182 -8.632 -12.318 1.00 91.00 88 ALA A N 1
ATOM 658 C CA . ALA A 1 88 ? 3.715 -9.478 -11.225 1.00 91.00 88 ALA A CA 1
ATOM 659 C C . ALA A 1 88 ? 3.090 -8.651 -10.089 1.00 91.00 88 ALA A C 1
ATOM 661 O O . ALA A 1 88 ? 1.995 -8.972 -9.630 1.00 91.00 88 ALA A O 1
ATOM 662 N N . SER A 1 89 ? 3.727 -7.546 -9.689 1.00 90.50 89 SER A N 1
ATOM 663 C CA . SER A 1 89 ? 3.190 -6.604 -8.695 1.00 90.50 89 SER A CA 1
ATOM 664 C C . SER A 1 89 ? 1.832 -6.036 -9.121 1.00 90.50 89 SER A C 1
ATOM 666 O O . SER A 1 89 ? 0.880 -6.022 -8.338 1.00 90.50 89 SER A O 1
ATOM 668 N N . THR A 1 90 ? 1.700 -5.658 -10.396 1.00 91.25 90 THR A N 1
ATOM 669 C CA . THR A 1 90 ? 0.434 -5.169 -10.956 1.00 91.25 90 THR A CA 1
ATOM 670 C C . THR A 1 90 ? -0.647 -6.245 -10.881 1.00 91.25 90 THR A C 1
ATOM 672 O O . THR A 1 90 ? -1.740 -5.970 -10.393 1.00 91.25 90 THR A O 1
ATOM 675 N N . VAL A 1 91 ? -0.344 -7.483 -11.289 1.00 94.50 91 VAL A N 1
ATOM 676 C CA . VAL A 1 91 ? -1.281 -8.621 -11.232 1.00 94.50 91 VAL A CA 1
ATOM 677 C C . VAL A 1 91 ? -1.721 -8.917 -9.798 1.00 94.50 91 VAL A C 1
ATOM 679 O O . VAL A 1 91 ? -2.902 -9.167 -9.568 1.00 94.50 91 VAL A O 1
ATOM 682 N N . ILE A 1 92 ? -0.808 -8.834 -8.827 1.00 91.06 92 ILE A N 1
ATOM 683 C CA . ILE A 1 92 ? -1.114 -9.005 -7.399 1.00 91.06 92 ILE A CA 1
ATOM 684 C C . ILE A 1 92 ? -2.002 -7.864 -6.873 1.00 91.06 92 ILE A C 1
ATOM 686 O O . ILE A 1 92 ? -2.845 -8.096 -6.006 1.00 91.06 92 ILE A O 1
ATOM 690 N N . ALA A 1 93 ? -1.874 -6.647 -7.407 1.00 89.81 93 ALA A N 1
ATOM 691 C CA . ALA A 1 93 ? -2.713 -5.510 -7.026 1.00 89.81 93 ALA A CA 1
ATOM 692 C C . ALA A 1 93 ? -4.153 -5.596 -7.578 1.00 89.81 93 ALA A C 1
ATOM 694 O O . ALA A 1 93 ? -5.092 -5.133 -6.920 1.00 89.81 93 ALA A O 1
ATOM 695 N N . VAL A 1 94 ? -4.358 -6.217 -8.750 1.00 93.75 94 VAL A N 1
ATOM 696 C CA . VAL A 1 94 ? -5.682 -6.376 -9.391 1.00 93.75 94 VAL A CA 1
ATOM 697 C C . VAL A 1 94 ? -6.759 -6.959 -8.461 1.00 93.75 94 VAL A C 1
ATOM 699 O O . VAL A 1 94 ? -7.819 -6.337 -8.358 1.00 93.75 94 VAL A O 1
ATOM 702 N N . PRO A 1 95 ? -6.566 -8.101 -7.767 1.00 92.06 95 PRO A N 1
ATOM 703 C CA . PRO A 1 95 ? -7.602 -8.661 -6.898 1.00 92.06 95 PRO A CA 1
ATOM 704 C C . PRO A 1 95 ? -8.004 -7.712 -5.762 1.00 92.06 95 PRO A C 1
ATOM 706 O O . PRO A 1 95 ? -9.181 -7.664 -5.407 1.00 92.06 95 PRO A O 1
ATOM 709 N N . GLY A 1 96 ? -7.072 -6.908 -5.237 1.00 88.50 96 GLY A N 1
ATOM 710 C CA . GLY A 1 96 ? -7.381 -5.884 -4.236 1.00 88.50 96 GLY A CA 1
ATOM 711 C C . GLY A 1 96 ? -8.294 -4.786 -4.788 1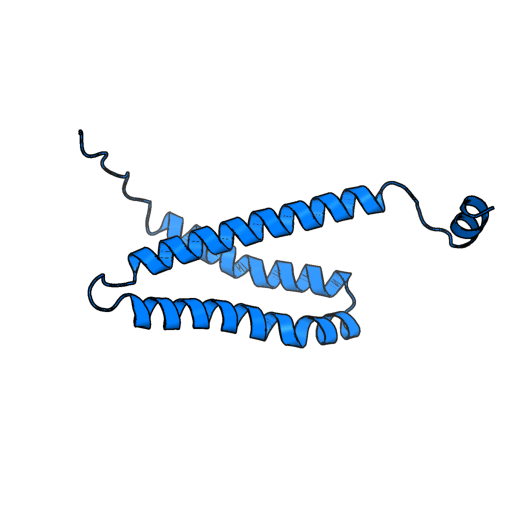.00 88.50 96 GLY A C 1
ATOM 712 O O . GLY A 1 96 ? 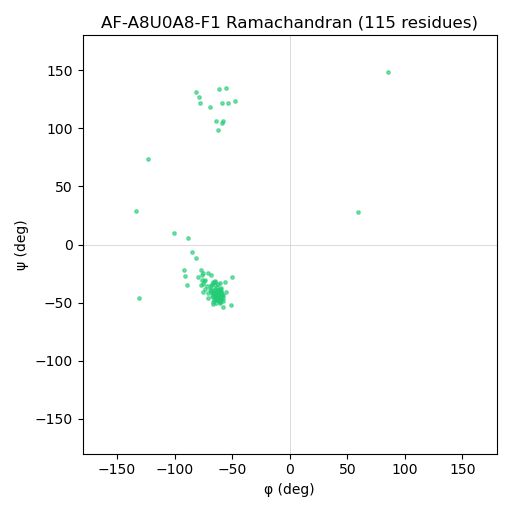-9.280 -4.414 -4.150 1.00 88.50 96 GLY A O 1
ATOM 713 N N . LEU A 1 97 ? -8.020 -4.318 -6.009 1.00 90.44 97 LEU A N 1
ATOM 714 C CA . LEU A 1 97 ? -8.861 -3.330 -6.685 1.00 90.44 97 LEU A CA 1
ATOM 715 C C . LEU A 1 97 ? -10.246 -3.901 -7.029 1.00 90.44 97 LEU A C 1
ATOM 717 O O . LEU A 1 97 ? -11.257 -3.231 -6.827 1.00 90.44 97 LEU A O 1
ATOM 721 N N . LEU A 1 98 ? -10.309 -5.151 -7.498 1.00 93.56 98 LEU A N 1
ATOM 722 C CA . LEU A 1 98 ? -11.570 -5.843 -7.773 1.00 93.56 98 LEU A CA 1
ATOM 723 C C . LEU A 1 98 ? -12.423 -5.980 -6.511 1.00 93.56 98 LEU A C 1
ATOM 725 O O . LEU A 1 98 ? -13.615 -5.684 -6.555 1.00 93.56 98 LEU A O 1
ATOM 729 N N . LEU A 1 99 ? -11.822 -6.367 -5.383 1.00 91.56 99 LEU A N 1
ATOM 730 C CA . LEU A 1 99 ? -12.525 -6.458 -4.104 1.00 91.56 99 LEU A CA 1
ATOM 731 C C . LEU A 1 99 ? -13.115 -5.103 -3.692 1.00 91.56 99 LEU A C 1
ATOM 733 O O . LEU A 1 99 ? -14.262 -5.042 -3.251 1.00 91.56 99 LEU A O 1
ATOM 737 N N . LEU A 1 100 ? -12.368 -4.012 -3.883 1.00 88.19 100 LEU A N 1
ATOM 738 C CA . LEU A 1 100 ? -12.841 -2.659 -3.595 1.00 88.19 100 LEU A CA 1
ATOM 739 C C . LEU A 1 100 ? -14.030 -2.269 -4.487 1.00 88.19 100 LEU A C 1
ATOM 741 O O . LEU A 1 100 ? -15.034 -1.767 -3.982 1.00 88.19 100 LEU A O 1
ATOM 745 N N . LEU A 1 101 ? -13.969 -2.564 -5.788 1.00 89.44 101 LEU A N 1
ATOM 746 C CA . LEU A 1 101 ? -15.081 -2.327 -6.716 1.00 89.44 101 LEU A CA 1
ATOM 747 C C . LEU A 1 101 ? -16.325 -3.151 -6.355 1.00 89.44 101 LEU A C 1
ATOM 749 O O . LEU A 1 101 ? -17.447 -2.645 -6.432 1.00 89.44 101 LEU A O 1
ATOM 753 N N . VAL A 1 102 ? -16.139 -4.404 -5.934 1.00 92.38 102 VAL A N 1
ATOM 754 C CA . VAL A 1 102 ? -17.226 -5.263 -5.443 1.00 92.38 102 VAL A CA 1
ATOM 755 C C . VAL A 1 102 ? -17.833 -4.675 -4.170 1.00 92.38 102 VAL A C 1
ATOM 757 O O . VAL A 1 102 ? -19.053 -4.554 -4.083 1.00 92.38 102 VAL A O 1
ATOM 760 N N . LEU A 1 103 ? -17.015 -4.236 -3.211 1.00 88.56 103 LEU A N 1
ATOM 761 C CA . LEU A 1 103 ? -17.501 -3.640 -1.968 1.00 88.56 103 LEU A CA 1
ATOM 762 C C . LEU A 1 103 ? -18.291 -2.350 -2.223 1.00 88.56 103 LEU A C 1
ATOM 764 O O . LEU A 1 103 ? -19.351 -2.163 -1.632 1.00 88.56 103 LEU A O 1
ATOM 768 N N . MET A 1 104 ? -17.833 -1.498 -3.145 1.00 87.62 104 MET A N 1
ATOM 769 C CA . MET A 1 104 ? -18.560 -0.290 -3.559 1.00 87.62 104 MET A CA 1
ATOM 770 C C . MET A 1 104 ? -19.919 -0.606 -4.197 1.00 87.62 104 MET A C 1
ATOM 772 O O . MET A 1 104 ? -20.868 0.157 -4.028 1.00 87.62 104 MET A O 1
ATOM 776 N N . ARG A 1 105 ? -20.024 -1.722 -4.928 1.00 86.06 105 ARG A N 1
ATOM 777 C CA . ARG A 1 105 ? -21.284 -2.188 -5.530 1.00 86.06 105 ARG A CA 1
ATOM 778 C C . ARG A 1 105 ? -22.237 -2.773 -4.487 1.00 86.06 105 ARG A C 1
ATOM 780 O O . ARG A 1 105 ? -23.440 -2.564 -4.599 1.00 86.06 105 ARG A O 1
ATOM 787 N N . LEU A 1 106 ? -21.711 -3.495 -3.496 1.00 88.56 106 LEU A N 1
ATOM 788 C CA . LEU A 1 106 ? -22.499 -4.126 -2.430 1.00 88.56 106 LEU A CA 1
ATOM 789 C C . LEU A 1 106 ? -22.959 -3.128 -1.359 1.00 88.56 106 LEU A C 1
ATOM 791 O O . LEU A 1 106 ? -24.058 -3.258 -0.828 1.00 88.56 106 LEU A O 1
ATOM 795 N N . PHE A 1 107 ? -22.138 -2.121 -1.060 1.00 83.50 107 PHE A N 1
ATOM 796 C CA . PHE A 1 107 ? -22.417 -1.079 -0.075 1.00 83.50 107 PHE A CA 1
ATOM 797 C C . PHE A 1 107 ? -22.345 0.301 -0.739 1.00 83.50 107 PHE A C 1
ATOM 799 O O . PHE A 1 107 ? -21.374 1.035 -0.520 1.00 83.50 107 PHE A O 1
ATOM 806 N N . PRO A 1 108 ? -23.348 0.674 -1.559 1.00 78.06 108 PRO A N 1
ATOM 807 C CA . PRO A 1 108 ? -23.377 1.987 -2.179 1.00 78.06 108 PRO A CA 1
ATOM 808 C C . PRO A 1 108 ? -23.278 3.074 -1.097 1.00 78.06 108 PRO A C 1
ATOM 810 O O . PRO A 1 108 ? -23.955 2.971 -0.065 1.00 78.06 108 PRO A O 1
ATOM 813 N N . PRO A 1 109 ? -22.431 4.102 -1.291 1.00 72.50 109 PRO A N 1
ATOM 814 C CA . PRO A 1 109 ? -22.284 5.178 -0.325 1.00 72.50 109 PRO A CA 1
ATOM 815 C C . PRO A 1 109 ? -23.656 5.777 -0.015 1.00 72.50 109 PRO A C 1
ATOM 817 O O . PRO A 1 109 ? -24.345 6.249 -0.920 1.00 72.50 109 PRO A O 1
ATOM 820 N N . LYS A 1 110 ? -24.074 5.767 1.257 1.00 67.88 110 LYS A N 1
ATOM 821 C CA . LYS A 1 110 ? -25.203 6.607 1.667 1.00 67.88 110 LYS A CA 1
ATOM 822 C C . LYS A 1 110 ? -24.807 8.043 1.341 1.00 67.88 110 LYS A C 1
ATOM 824 O O . LYS A 1 110 ? -23.769 8.494 1.824 1.00 67.88 110 LYS A O 1
ATOM 829 N N . ALA A 1 111 ? -25.607 8.720 0.515 1.00 62.84 111 ALA A N 1
ATOM 830 C CA . ALA A 1 111 ? -25.457 10.147 0.278 1.00 62.84 111 ALA A CA 1
ATOM 831 C C . ALA A 1 111 ? -25.317 10.824 1.643 1.00 62.84 111 ALA A C 1
ATOM 833 O O . ALA A 1 111 ? -26.136 10.588 2.537 1.00 62.84 111 ALA A O 1
ATOM 834 N N . VAL A 1 112 ? -24.226 11.566 1.829 1.00 60.84 112 VAL A N 1
ATOM 835 C CA . VAL A 1 112 ? -24.006 12.348 3.041 1.00 60.84 112 VAL A CA 1
ATOM 836 C C . VAL A 1 112 ? -25.191 13.299 3.114 1.00 60.84 112 VAL A C 1
ATOM 838 O O . VAL A 1 112 ? -25.290 14.210 2.300 1.00 60.84 112 VAL A O 1
ATOM 841 N N . ALA A 1 113 ? -26.146 13.021 4.003 1.00 56.72 113 ALA A N 1
ATOM 842 C CA . ALA A 1 113 ? -27.236 13.937 4.277 1.00 56.72 113 ALA A CA 1
ATOM 843 C C . ALA A 1 113 ? -26.583 15.200 4.837 1.00 56.72 113 ALA A C 1
ATOM 845 O O . ALA A 1 113 ? -26.152 15.225 5.990 1.00 56.72 113 ALA A O 1
ATOM 846 N N . GLU A 1 114 ? -26.411 16.190 3.968 1.00 58.50 114 GLU A N 1
ATOM 847 C CA . GLU A 1 114 ? -25.916 17.509 4.310 1.00 58.50 114 GLU A CA 1
ATOM 848 C C . GLU A 1 114 ? -26.880 18.068 5.355 1.00 58.50 114 GLU A C 1
ATOM 850 O O . GLU A 1 114 ? -28.048 18.343 5.077 1.00 58.50 114 GLU A O 1
ATOM 855 N N . LYS A 1 115 ? -26.433 18.101 6.612 1.00 48.47 115 LYS A N 1
ATOM 856 C CA . LYS A 1 115 ? -27.209 18.707 7.685 1.00 48.47 115 LYS A CA 1
ATOM 857 C C . LYS A 1 115 ? -27.213 20.215 7.405 1.00 48.47 115 LYS A C 1
ATOM 859 O O . LYS A 1 115 ? -26.119 20.781 7.379 1.00 48.47 115 LYS A O 1
ATOM 864 N N . PRO A 1 116 ? -28.375 20.859 7.181 1.00 58.09 116 PRO A N 1
ATOM 865 C CA . PRO A 1 116 ? -28.412 22.302 6.993 1.00 58.09 116 PRO A CA 1
ATOM 866 C C . PRO A 1 116 ? -27.889 22.983 8.264 1.00 58.09 116 PRO A C 1
ATOM 868 O O . PRO A 1 116 ? -28.212 22.548 9.376 1.00 58.09 116 PRO A O 1
ATOM 871 N N . ALA A 1 117 ? -27.011 23.964 8.041 1.00 61.47 117 ALA A N 1
ATOM 872 C CA . ALA A 1 117 ? -26.304 24.758 9.045 1.00 61.47 117 ALA A CA 1
ATOM 873 C C . ALA A 1 117 ? -27.246 25.488 10.012 1.00 61.47 117 ALA A C 1
ATOM 875 O O . ALA A 1 117 ? -28.354 25.881 9.578 1.00 61.47 117 ALA A O 1
#

pLDDT: mean 80.74, std 13.8, range [48.47, 96.56]

Radius of gyration: 21.32 Å; Cα contacts (8 Å, |Δi|>4): 14; chains: 1; bounding box: 62×38×51 Å

Foldseek 3Di:
DVVVVVVVVPDPPPPVVVVVVVVVVVVVVVVVVVVVVQVVVQVVVADPVRRPVSVVVSVVVVVVVVCVVVVCLVVVC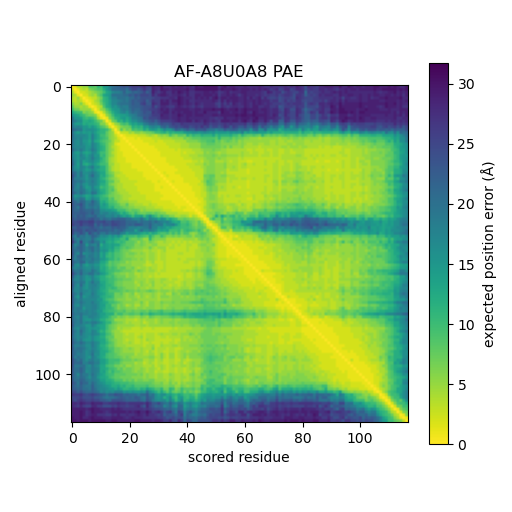VVCPVVSSVVVVVVVCVVVVVVVVVVCVVCPDDDPPPDDD

Secondary structure (DSSP, 8-state):
-HHHHHHTTT--TTHHHHHHHHHHHHHHHHHHHHHHHHHHHHHHHS-TTSHHHHHHHHHHHHHHHHHHHHTTHHHHHHHH-HHHHHHHHHHHHHHHHHHHHHHHHHSPPPP------

Sequence (117 aa):
MAKAYLSRFGLPSDKSHGMLIVTIGVENATGGMGTAAFIAYLSRLTNVAFTATQYALLSSFMVFGRTVLASPSGWAADHLGWVEFFIASTVIAVPGLLLLLVLMRLFPPKAVAEKPA